Protein AF-A0A920W9C8-F1 (afdb_monomer)

Radius of gyration: 18.98 Å; Cα contacts (8 Å, |Δi|>4): 64; chains: 1; bounding box: 39×29×50 Å

Sequence (97 aa):
MDYGAEAIIRHRASRGKVSIASKMKVETAEELSIAYTPGVAAVSMAIANDKSESFALTNRANNVAVVTDGSAVLGLGNVGPEAAMAVMEGKSILFKG

pLDDT: mean 96.37, std 4.82, range [57.0, 98.75]

Structure (mmCIF, N/CA/C/O backbone):
data_AF-A0A920W9C8-F1
#
_entry.id   AF-A0A920W9C8-F1
#
loop_
_atom_site.group_PDB
_atom_site.id
_atom_site.type_symbol
_atom_site.label_atom_id
_atom_site.label_alt_id
_atom_site.label_comp_id
_atom_site.label_asym_id
_atom_site.label_entity_id
_atom_site.label_seq_id
_atom_site.pdbx_PDB_ins_code
_atom_site.Cartn_x
_atom_site.Cartn_y
_atom_site.Cartn_z
_atom_site.occupancy
_atom_site.B_iso_or_equiv
_atom_site.auth_seq_id
_atom_site.auth_comp_id
_atom_site.auth_asym_id
_atom_site.auth_atom_id
_atom_site.pdbx_PDB_model_num
ATOM 1 N N . MET A 1 1 ? 15.691 16.956 -21.648 1.00 79.75 1 MET A N 1
ATOM 2 C CA . MET A 1 1 ? 15.895 16.452 -20.274 1.00 79.75 1 MET A CA 1
ATOM 3 C C . MET A 1 1 ? 16.092 14.953 -20.377 1.00 79.75 1 MET A C 1
ATOM 5 O O . MET A 1 1 ? 15.298 14.321 -21.062 1.00 79.75 1 MET A O 1
ATOM 9 N N . ASP A 1 2 ? 17.151 14.406 -19.785 1.00 94.62 2 ASP A N 1
ATOM 10 C CA . ASP A 1 2 ? 17.333 12.953 -19.718 1.00 94.62 2 ASP A CA 1
ATOM 11 C C . ASP A 1 2 ? 16.493 12.400 -18.560 1.00 94.62 2 ASP A C 1
ATOM 13 O O . ASP A 1 2 ? 16.881 12.461 -17.394 1.00 94.62 2 ASP A O 1
ATOM 17 N N . TYR A 1 3 ? 15.299 11.908 -18.887 1.00 95.69 3 TYR A N 1
ATOM 18 C CA . TYR A 1 3 ? 14.378 11.358 -17.896 1.00 95.69 3 TYR A CA 1
ATOM 19 C C . TYR A 1 3 ? 14.890 10.062 -17.257 1.00 95.69 3 TYR A C 1
ATOM 21 O O . TYR A 1 3 ? 14.531 9.781 -16.115 1.00 95.69 3 TYR A O 1
ATOM 29 N N . GLY A 1 4 ? 15.717 9.280 -17.958 1.00 96.88 4 GLY A N 1
ATOM 30 C CA . GLY A 1 4 ? 16.230 8.008 -17.451 1.00 96.88 4 GLY A CA 1
ATOM 31 C C . GLY A 1 4 ? 17.244 8.223 -16.331 1.00 96.88 4 GLY A C 1
ATOM 32 O O . GLY A 1 4 ? 17.095 7.661 -15.242 1.00 96.88 4 GLY A O 1
ATOM 33 N N . ALA A 1 5 ? 18.229 9.091 -16.571 1.00 97.75 5 ALA A N 1
ATOM 34 C CA . ALA A 1 5 ? 19.216 9.457 -15.557 1.00 97.75 5 ALA A CA 1
ATOM 35 C C . ALA A 1 5 ? 18.554 10.102 -14.326 1.00 97.75 5 ALA A C 1
ATOM 37 O O . ALA A 1 5 ? 18.834 9.707 -13.190 1.00 97.75 5 ALA A O 1
ATOM 38 N N . GLU A 1 6 ? 17.619 11.033 -14.542 1.00 98.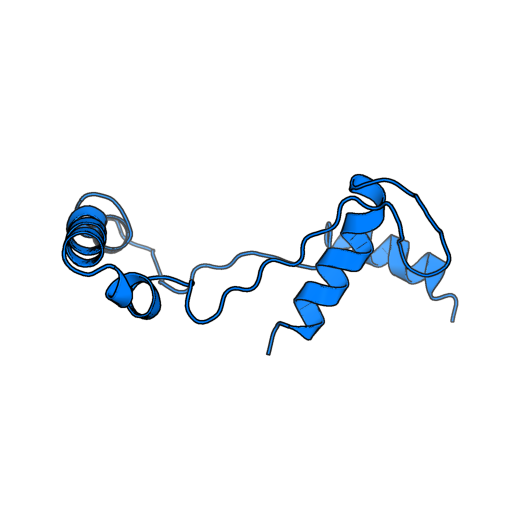06 6 GLU A N 1
ATOM 39 C CA . GLU A 1 6 ? 16.902 11.709 -13.456 1.00 98.06 6 GLU A CA 1
ATOM 40 C C . GLU A 1 6 ? 16.036 10.737 -12.636 1.00 98.06 6 GLU A C 1
ATOM 42 O O . GLU A 1 6 ? 16.013 10.810 -11.403 1.00 98.06 6 GLU A O 1
ATOM 47 N N . ALA A 1 7 ? 15.360 9.783 -13.288 1.00 97.44 7 ALA A N 1
ATOM 48 C CA . ALA A 1 7 ? 14.560 8.771 -12.600 1.00 97.44 7 ALA A CA 1
ATOM 49 C C . ALA A 1 7 ? 15.413 7.928 -11.642 1.00 97.44 7 ALA A C 1
ATOM 51 O O . ALA A 1 7 ? 15.017 7.717 -10.494 1.00 97.44 7 ALA A O 1
ATOM 52 N N . ILE A 1 8 ? 16.605 7.498 -12.072 1.00 98.00 8 ILE A N 1
ATOM 53 C CA . ILE A 1 8 ? 17.526 6.721 -11.231 1.00 98.00 8 ILE A CA 1
ATOM 54 C C . ILE A 1 8 ? 17.972 7.537 -10.011 1.00 98.00 8 ILE A C 1
ATOM 56 O O . ILE A 1 8 ? 17.967 7.015 -8.893 1.00 98.00 8 ILE A O 1
ATOM 60 N N . ILE A 1 9 ? 18.337 8.808 -10.204 1.00 98.19 9 ILE A N 1
ATOM 61 C CA . ILE A 1 9 ? 18.771 9.696 -9.114 1.00 98.19 9 ILE A CA 1
ATOM 62 C C . ILE A 1 9 ? 17.656 9.847 -8.075 1.00 98.19 9 ILE A C 1
ATOM 64 O O . ILE A 1 9 ? 17.887 9.620 -6.884 1.00 98.19 9 ILE A O 1
ATOM 68 N N . ARG A 1 10 ? 16.432 10.165 -8.514 1.00 97.50 10 ARG A N 1
ATOM 69 C CA . ARG A 1 10 ? 15.301 10.374 -7.599 1.00 97.50 10 ARG A CA 1
ATOM 70 C C . ARG A 1 10 ? 14.903 9.104 -6.864 1.00 97.50 10 ARG A C 1
ATOM 72 O O . ARG A 1 10 ? 14.758 9.151 -5.649 1.00 97.50 10 ARG A O 1
ATOM 79 N N . HIS A 1 11 ? 14.801 7.972 -7.563 1.00 97.94 11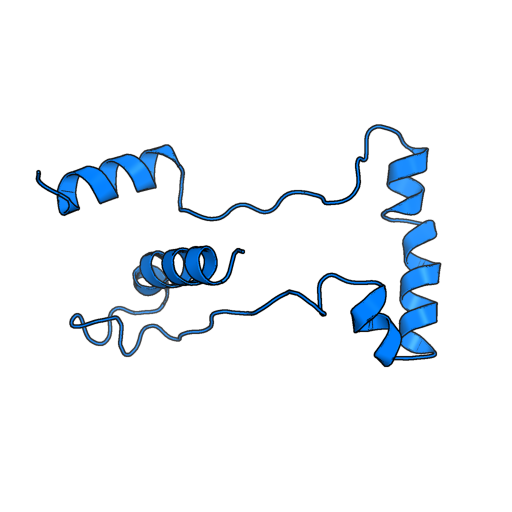 HIS A N 1
ATOM 80 C CA . HIS A 1 11 ? 14.468 6.691 -6.935 1.00 97.94 11 HIS A CA 1
ATOM 81 C C . HIS A 1 11 ? 15.504 6.265 -5.883 1.00 97.94 11 HIS A C 1
ATOM 83 O O . HIS A 1 11 ? 15.129 5.684 -4.863 1.00 97.94 11 HIS A O 1
ATOM 89 N N . ARG A 1 12 ? 16.795 6.569 -6.093 1.00 98.06 12 ARG A N 1
ATOM 90 C CA . ARG A 1 12 ? 17.848 6.340 -5.087 1.00 98.06 12 ARG A CA 1
ATOM 91 C C . ARG A 1 12 ? 17.687 7.249 -3.872 1.00 98.06 12 ARG A C 1
ATOM 93 O O . ARG A 1 12 ? 17.835 6.774 -2.749 1.00 98.06 12 ARG A O 1
ATOM 100 N N . ALA A 1 13 ? 17.378 8.526 -4.090 1.00 98.12 13 ALA A N 1
ATOM 101 C CA . ALA A 1 13 ? 17.197 9.494 -3.012 1.00 98.12 13 ALA A CA 1
ATOM 102 C C . ALA A 1 13 ? 15.968 9.178 -2.142 1.00 98.12 13 ALA A C 1
ATOM 104 O O . ALA A 1 13 ? 16.052 9.249 -0.918 1.00 98.12 13 ALA A O 1
ATOM 105 N N . SER A 1 14 ? 14.847 8.791 -2.757 1.00 97.19 14 SER A N 1
ATOM 106 C CA . SER A 1 14 ? 13.588 8.513 -2.053 1.00 97.19 14 SER A CA 1
ATOM 107 C C . SER A 1 14 ? 13.428 7.065 -1.587 1.00 97.19 14 SER A C 1
ATOM 109 O O . SER A 1 14 ? 12.543 6.792 -0.781 1.00 97.19 14 SER A O 1
ATOM 111 N N . ARG A 1 15 ? 14.278 6.144 -2.068 1.00 97.00 15 ARG A N 1
ATOM 112 C CA . ARG A 1 15 ? 14.189 4.691 -1.828 1.00 97.00 15 ARG A CA 1
ATOM 113 C C . ARG A 1 15 ? 12.840 4.103 -2.261 1.00 97.00 15 ARG A C 1
ATOM 115 O O . ARG A 1 15 ? 12.175 3.419 -1.491 1.00 97.00 15 ARG A O 1
ATOM 122 N N . GLY A 1 16 ? 12.465 4.367 -3.510 1.00 96.44 16 GLY A N 1
ATOM 123 C CA . GLY A 1 16 ? 11.157 3.996 -4.059 1.00 96.44 16 GLY A CA 1
ATOM 124 C C . GLY A 1 16 ? 10.175 5.164 -4.050 1.00 96.44 16 GLY A C 1
ATOM 125 O O . GLY A 1 16 ? 10.559 6.315 -3.831 1.00 96.44 16 GLY A O 1
ATOM 126 N N . LYS A 1 17 ? 8.914 4.890 -4.373 1.00 95.88 17 LYS A N 1
ATOM 127 C CA . LYS A 1 17 ? 7.907 5.927 -4.660 1.00 95.88 17 LYS A CA 1
ATOM 128 C C . LYS A 1 17 ? 6.709 5.946 -3.719 1.00 95.88 17 LYS A C 1
ATOM 130 O O . LYS A 1 17 ? 5.948 6.909 -3.733 1.00 95.88 17 LYS A O 1
ATOM 135 N N . VAL A 1 18 ? 6.521 4.893 -2.931 1.00 96.00 18 VAL A N 1
ATOM 136 C CA . VAL A 1 18 ? 5.365 4.724 -2.046 1.00 96.00 18 VAL A CA 1
ATOM 137 C C . VAL A 1 18 ? 5.816 4.580 -0.599 1.00 96.00 18 VAL A C 1
ATOM 139 O O . VAL A 1 18 ? 6.846 3.978 -0.313 1.00 96.00 18 VAL A O 1
ATOM 142 N N . SER A 1 19 ? 5.025 5.123 0.319 1.00 95.44 19 SER A N 1
ATOM 143 C CA . SER A 1 19 ? 5.228 4.994 1.760 1.00 95.44 19 SER A CA 1
ATOM 144 C C . SER A 1 19 ? 3.915 4.624 2.448 1.00 95.44 19 SER A C 1
ATOM 146 O O . SER A 1 19 ? 2.825 4.833 1.910 1.00 95.44 19 SER A O 1
ATOM 148 N N . ILE A 1 20 ? 4.022 4.050 3.647 1.00 95.38 20 ILE A N 1
ATOM 149 C CA . ILE A 1 20 ? 2.883 3.771 4.523 1.00 95.38 20 ILE A CA 1
ATOM 150 C C . ILE A 1 20 ? 2.908 4.804 5.647 1.00 95.38 20 ILE A C 1
ATOM 15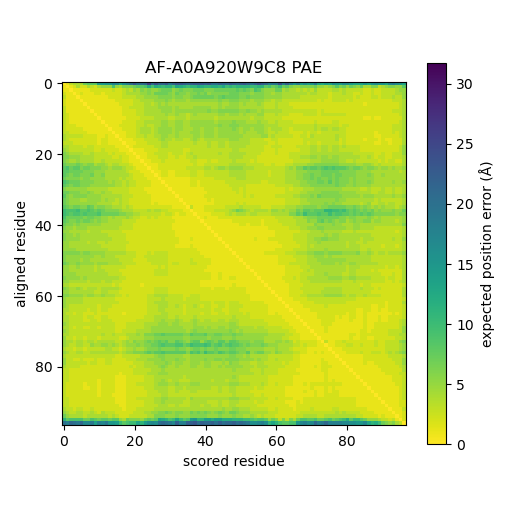2 O O . ILE A 1 20 ? 3.941 5.010 6.279 1.00 95.38 20 ILE A O 1
ATOM 156 N N . ALA A 1 21 ? 1.765 5.432 5.904 1.00 94.06 21 ALA A N 1
ATOM 157 C CA . ALA A 1 21 ? 1.581 6.364 7.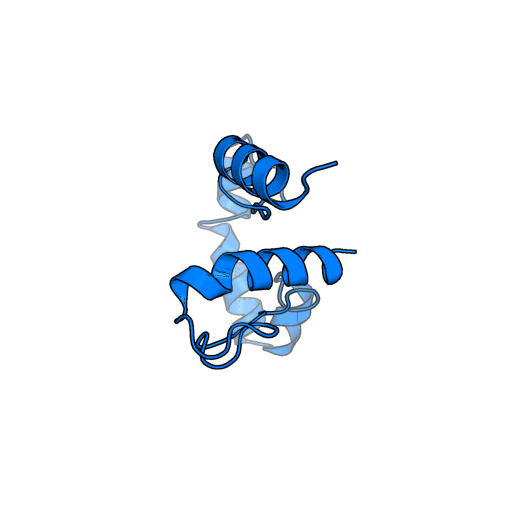008 1.00 94.06 21 ALA A CA 1
ATOM 158 C C . ALA A 1 21 ? 0.348 5.965 7.824 1.00 94.06 21 ALA A C 1
ATOM 160 O O . ALA A 1 21 ? -0.653 5.503 7.265 1.00 94.06 21 ALA A O 1
ATOM 161 N N . SER A 1 22 ? 0.420 6.143 9.145 1.00 95.00 22 SER A N 1
ATOM 162 C CA . SER A 1 22 ? -0.720 5.887 10.025 1.00 95.00 22 SER A CA 1
ATOM 163 C C . SER A 1 22 ? -1.831 6.907 9.775 1.00 95.00 22 SER A C 1
ATOM 165 O O . SER A 1 22 ? -1.571 8.102 9.659 1.00 95.00 22 SER A O 1
ATOM 167 N N . LYS A 1 23 ? -3.079 6.432 9.729 1.00 94.69 23 LYS A N 1
ATOM 168 C CA . LYS A 1 23 ? -4.274 7.293 9.738 1.00 94.69 23 LYS A CA 1
ATOM 169 C C . LYS A 1 23 ? -4.695 7.689 11.157 1.00 94.69 23 LYS A C 1
ATOM 171 O O . LYS A 1 23 ? -5.429 8.655 11.317 1.00 94.69 23 LYS A O 1
ATOM 176 N N . MET A 1 24 ? -4.244 6.943 12.167 1.00 95.31 24 MET A N 1
ATOM 177 C CA . MET A 1 24 ? -4.456 7.254 13.580 1.00 95.31 24 MET A CA 1
ATOM 178 C C . MET A 1 24 ? -3.210 7.936 14.141 1.00 95.31 24 MET A C 1
ATOM 180 O O . MET A 1 24 ? -2.092 7.452 13.942 1.00 95.31 24 MET A O 1
ATOM 184 N N . LYS A 1 25 ? -3.398 9.046 14.852 1.00 94.94 25 LYS A N 1
ATOM 185 C CA . LYS A 1 25 ? -2.332 9.657 15.646 1.00 94.94 25 LYS A CA 1
ATOM 186 C C . LYS A 1 25 ? -2.114 8.785 16.886 1.00 94.94 25 LYS A C 1
ATOM 188 O O . LYS A 1 25 ? -3.084 8.441 17.551 1.00 94.94 25 LYS A O 1
ATOM 193 N N . VAL A 1 26 ? -0.874 8.374 17.138 1.00 96.50 26 VAL A N 1
ATOM 194 C CA . VAL A 1 26 ? -0.513 7.523 18.281 1.00 96.50 26 VAL A CA 1
ATOM 195 C C . VAL A 1 26 ? 0.736 8.112 18.922 1.00 96.50 26 VAL A C 1
ATOM 197 O O . VAL A 1 26 ? 1.845 7.914 18.428 1.00 96.50 26 VAL A O 1
ATOM 200 N N . GLU A 1 27 ? 0.543 8.882 19.984 1.00 97.31 27 GLU A N 1
ATOM 201 C CA . GLU A 1 27 ? 1.594 9.603 20.714 1.00 97.31 27 GLU A CA 1
ATOM 202 C C . GLU A 1 27 ? 1.659 9.191 22.190 1.00 97.31 27 GLU A C 1
ATOM 204 O O . GLU A 1 27 ? 2.672 9.413 22.853 1.00 97.31 27 GLU A O 1
ATOM 209 N N . THR A 1 28 ? 0.604 8.557 22.700 1.00 98.19 28 THR A N 1
ATOM 210 C CA . THR A 1 28 ? 0.482 8.119 24.093 1.00 98.19 28 THR A CA 1
ATOM 211 C C . THR A 1 28 ? 0.280 6.607 24.212 1.00 98.19 28 THR A C 1
ATOM 213 O O . THR A 1 28 ? -0.122 5.918 23.272 1.00 98.19 28 THR A O 1
ATOM 216 N N . ALA A 1 29 ? 0.536 6.070 25.409 1.00 97.62 29 ALA A N 1
ATOM 217 C CA . ALA A 1 29 ? 0.295 4.660 25.714 1.00 97.62 29 ALA A CA 1
ATOM 218 C C . ALA A 1 29 ? -1.195 4.281 25.632 1.00 97.62 29 ALA A C 1
ATOM 220 O O . ALA A 1 29 ? -1.524 3.156 25.258 1.00 97.62 29 ALA A O 1
ATOM 221 N N . GLU A 1 30 ? -2.091 5.213 25.960 1.00 97.56 30 GLU A N 1
ATOM 222 C CA . GLU A 1 30 ? -3.537 5.016 25.854 1.00 97.56 30 GLU A CA 1
ATOM 223 C C . GLU A 1 30 ? -3.972 4.906 24.387 1.00 97.56 30 GLU A C 1
ATOM 225 O O . GLU A 1 30 ? -4.631 3.938 24.012 1.00 97.56 30 GLU A O 1
ATOM 230 N N . GLU A 1 31 ? -3.515 5.818 23.524 1.00 97.38 31 GLU A N 1
ATOM 231 C CA . GLU A 1 31 ? -3.784 5.750 22.080 1.00 97.38 31 GLU A CA 1
ATOM 232 C C . GLU A 1 31 ? -3.215 4.471 21.456 1.00 97.38 31 GLU A C 1
ATOM 234 O O . GLU A 1 31 ? -3.874 3.839 20.628 1.00 97.38 31 GLU A O 1
ATOM 239 N N . LEU A 1 32 ? -2.022 4.042 21.886 1.00 97.56 32 LEU A N 1
ATOM 240 C CA . LEU A 1 32 ? -1.446 2.772 21.445 1.00 97.56 32 LEU A CA 1
ATOM 241 C C . LEU A 1 32 ? -2.304 1.584 21.897 1.00 97.56 32 LEU A C 1
ATOM 243 O O . LEU A 1 32 ? -2.497 0.642 21.131 1.00 97.56 32 LEU A O 1
ATOM 247 N N . SER A 1 33 ? -2.849 1.644 23.111 1.00 97.75 33 SER A N 1
ATOM 248 C CA . SER A 1 33 ? -3.715 0.600 23.666 1.00 97.75 33 SER A CA 1
ATOM 249 C C . SER A 1 33 ? -5.053 0.486 22.929 1.00 97.75 33 SER A C 1
ATOM 251 O O . SER A 1 33 ? -5.633 -0.598 22.887 1.00 97.75 33 SER A O 1
ATOM 253 N N . ILE A 1 34 ? -5.534 1.579 22.329 1.00 97.00 34 ILE A N 1
ATOM 254 C CA . ILE A 1 34 ? -6.729 1.607 21.471 1.00 97.00 34 ILE A CA 1
ATOM 255 C C . ILE A 1 34 ? -6.401 1.082 20.068 1.00 97.00 34 ILE A C 1
ATOM 257 O O . ILE A 1 34 ? -7.112 0.222 19.548 1.00 97.00 34 ILE A O 1
ATOM 261 N N . ALA A 1 35 ? -5.326 1.588 19.456 1.00 96.75 35 ALA A N 1
ATOM 262 C CA . ALA A 1 35 ? -4.913 1.211 18.103 1.00 96.75 35 ALA A CA 1
ATOM 263 C C . ALA A 1 35 ? -4.399 -0.237 18.013 1.00 96.75 35 ALA A C 1
ATOM 265 O O . ALA A 1 35 ? -4.408 -0.839 16.937 1.00 96.75 35 ALA A O 1
ATOM 266 N N . TYR A 1 36 ? -3.936 -0.786 19.135 1.00 95.94 36 TYR A N 1
ATOM 267 C CA . TYR A 1 36 ? -3.387 -2.126 19.249 1.00 95.94 36 TYR A CA 1
ATOM 268 C C . TYR A 1 36 ? -3.939 -2.829 20.494 1.00 95.94 36 TYR A C 1
ATOM 270 O O . TYR A 1 36 ? -5.125 -2.734 20.795 1.00 95.94 36 TYR A O 1
ATOM 278 N N . THR A 1 37 ? -3.125 -3.611 21.192 1.00 93.75 37 THR A N 1
ATOM 279 C CA . THR A 1 37 ? -3.549 -4.364 22.370 1.00 93.75 37 THR A CA 1
ATOM 280 C C . THR A 1 37 ? -3.767 -3.437 23.570 1.00 93.75 37 THR A C 1
ATOM 282 O O . THR A 1 37 ? -2.864 -2.662 23.879 1.00 93.75 37 THR A O 1
ATOM 285 N N . PRO A 1 38 ? -4.884 -3.572 24.313 1.00 96.00 38 PRO A N 1
ATOM 286 C CA . PRO A 1 38 ? -5.930 -4.592 24.168 1.00 96.00 38 PRO A CA 1
ATOM 287 C C . PRO A 1 38 ? -7.101 -4.218 23.236 1.00 96.00 38 PRO A C 1
ATOM 289 O O . PRO A 1 38 ? -7.880 -5.104 22.883 1.00 96.00 38 PRO A O 1
ATOM 292 N N . GLY A 1 39 ? -7.247 -2.956 22.822 1.00 96.69 39 GLY A N 1
ATOM 293 C CA . GLY A 1 39 ? -8.423 -2.441 22.103 1.00 96.69 39 GLY A CA 1
ATOM 294 C C . GLY A 1 39 ? -8.734 -3.130 20.768 1.00 96.69 39 GLY A C 1
ATOM 295 O O . GLY A 1 39 ? -9.897 -3.404 20.464 1.00 96.69 39 GLY A O 1
ATOM 296 N N . VAL A 1 40 ? -7.709 -3.511 20.004 1.00 97.62 40 VAL A N 1
ATOM 297 C CA . VAL A 1 40 ? -7.837 -4.165 18.686 1.00 97.62 40 VAL A CA 1
ATOM 298 C C . VAL A 1 40 ? -8.590 -5.506 18.735 1.00 97.62 40 VAL A C 1
ATOM 300 O O . VAL A 1 40 ? -9.144 -5.953 17.724 1.00 97.62 40 VAL A O 1
ATOM 303 N N . ALA A 1 41 ? -8.671 -6.143 19.909 1.00 98.38 41 ALA A N 1
ATOM 304 C CA . ALA A 1 41 ? -9.446 -7.366 20.102 1.00 98.38 41 ALA A CA 1
ATOM 305 C C . ALA A 1 41 ? -10.944 -7.142 19.835 1.00 98.38 41 ALA A C 1
ATOM 307 O O . ALA A 1 41 ? -11.580 -7.978 19.194 1.00 98.38 41 ALA A O 1
ATOM 308 N N . ALA A 1 42 ? -11.498 -5.995 20.245 1.00 98.50 42 ALA A N 1
ATOM 309 C CA . ALA A 1 42 ? -12.902 -5.667 20.004 1.00 98.50 42 ALA A CA 1
ATOM 310 C C . ALA A 1 42 ? -13.204 -5.521 18.502 1.00 98.50 42 ALA A C 1
ATOM 312 O O . ALA A 1 42 ? -14.198 -6.063 18.022 1.00 98.50 42 ALA A O 1
ATOM 313 N N . VAL A 1 43 ? -12.307 -4.874 17.746 1.00 98.44 43 VAL A N 1
ATOM 314 C CA . VAL A 1 43 ? -12.414 -4.745 16.280 1.00 98.44 43 VAL A CA 1
ATOM 315 C C . VAL A 1 43 ? -12.373 -6.120 15.609 1.00 98.44 43 VAL A C 1
ATOM 317 O O . VAL A 1 43 ? -13.178 -6.414 14.728 1.00 98.44 43 VAL A O 1
ATOM 320 N N . SER A 1 44 ? -11.472 -6.994 16.064 1.00 98.50 44 SER A N 1
ATOM 321 C CA . SER A 1 44 ? -11.342 -8.354 15.527 1.00 98.50 44 SER A CA 1
ATOM 322 C C . SER A 1 44 ? -12.602 -9.188 15.778 1.00 98.50 44 SER A C 1
ATOM 324 O O . SER A 1 44 ? -13.086 -9.860 14.868 1.00 98.50 44 SER A O 1
ATOM 326 N N . MET A 1 45 ? -13.170 -9.110 16.985 1.00 98.69 45 MET A N 1
ATOM 327 C CA . MET A 1 45 ? -14.411 -9.808 17.333 1.00 98.69 45 MET A CA 1
ATOM 328 C C . MET A 1 45 ? -15.626 -9.256 16.580 1.00 98.69 45 MET A C 1
ATOM 330 O O . MET A 1 45 ? -16.474 -10.040 16.159 1.00 98.69 45 MET A O 1
ATOM 334 N N . ALA A 1 46 ? -15.699 -7.940 16.350 1.00 98.75 46 ALA A N 1
ATOM 335 C CA . ALA A 1 46 ? -16.755 -7.341 15.533 1.00 98.75 46 ALA A CA 1
ATOM 336 C C . ALA A 1 46 ? -16.738 -7.899 14.099 1.00 98.75 46 ALA A C 1
ATOM 338 O O . ALA A 1 46 ? -17.765 -8.367 13.616 1.00 98.75 46 ALA A O 1
ATOM 339 N N . ILE A 1 47 ? -15.560 -7.965 13.467 1.00 98.75 47 ILE A N 1
ATOM 340 C CA . ILE A 1 47 ? -15.397 -8.534 12.116 1.00 98.75 47 ILE A CA 1
ATOM 341 C C . ILE A 1 47 ? -15.657 -10.050 12.095 1.00 98.75 47 ILE A C 1
ATOM 343 O O . ILE A 1 47 ? -16.152 -10.589 11.103 1.00 98.75 47 ILE A O 1
ATOM 347 N N . ALA A 1 48 ? -15.306 -10.764 13.167 1.00 98.62 48 ALA A N 1
ATOM 348 C CA . ALA A 1 48 ? -15.590 -12.193 13.279 1.00 98.62 48 ALA A CA 1
ATOM 349 C C . ALA A 1 48 ? -17.102 -12.472 13.333 1.00 98.62 48 ALA A C 1
ATOM 351 O O . ALA A 1 48 ? -17.562 -13.435 12.717 1.00 98.62 48 ALA A O 1
ATOM 352 N N . ASN A 1 49 ? -17.857 -11.617 14.030 1.00 98.75 49 ASN A N 1
ATOM 353 C CA . ASN A 1 49 ? -19.313 -11.703 14.131 1.00 98.75 49 ASN A CA 1
ATOM 354 C C . ASN A 1 49 ? -20.015 -11.241 12.842 1.00 98.75 49 ASN A C 1
ATOM 356 O O . ASN A 1 49 ? -20.987 -11.870 12.427 1.00 98.75 49 ASN A O 1
ATOM 360 N N . ASP A 1 50 ? -19.506 -10.194 12.187 1.00 98.62 50 ASP A N 1
ATOM 361 C CA . ASP A 1 50 ? -19.967 -9.736 10.874 1.00 98.62 50 ASP A CA 1
ATOM 362 C C . ASP A 1 50 ? -18.786 -9.395 9.952 1.00 98.62 50 ASP A C 1
ATOM 364 O O . ASP A 1 50 ? -18.112 -8.375 10.085 1.00 98.62 50 ASP A O 1
ATOM 368 N N . LYS A 1 51 ? -18.561 -10.231 8.933 1.00 98.56 51 LYS A N 1
ATOM 369 C CA . LYS A 1 51 ? -17.453 -10.053 7.980 1.00 98.56 51 LYS A CA 1
ATOM 370 C C . LYS A 1 51 ? -17.566 -8.768 7.155 1.00 98.56 51 LYS A C 1
ATOM 372 O O . LYS A 1 51 ? -16.546 -8.310 6.621 1.00 98.56 51 LYS A O 1
ATOM 377 N N . SER A 1 52 ? -18.767 -8.209 6.997 1.00 98.38 52 SER A N 1
ATOM 378 C CA . SER A 1 52 ? -18.980 -6.980 6.229 1.00 98.38 52 SER A CA 1
ATOM 379 C C . SER A 1 52 ? -18.334 -5.765 6.905 1.00 98.38 52 SER A C 1
ATOM 381 O O . SER A 1 52 ? -17.770 -4.917 6.209 1.00 98.38 52 SER A O 1
ATOM 383 N N . GLU A 1 53 ? -18.236 -5.777 8.240 1.00 98.62 53 GLU A N 1
ATOM 384 C CA . GLU A 1 53 ? -17.546 -4.759 9.041 1.00 98.62 53 GLU A CA 1
ATOM 385 C C . GLU A 1 53 ? -16.072 -4.600 8.654 1.00 98.62 53 GLU A C 1
ATOM 387 O O . GLU A 1 53 ? -15.487 -3.540 8.855 1.00 98.62 53 GLU A O 1
ATOM 392 N N . SER A 1 54 ? -15.452 -5.599 8.014 1.00 98.50 54 SER A N 1
ATOM 393 C CA . SER A 1 54 ? -14.083 -5.451 7.501 1.00 98.50 54 SER A CA 1
ATOM 394 C C . SER A 1 54 ? -13.929 -4.300 6.499 1.00 98.50 54 SER A C 1
ATOM 396 O O . SER A 1 54 ? -12.832 -3.753 6.383 1.00 98.50 54 SER A O 1
ATOM 398 N N . PHE A 1 55 ? -14.990 -3.905 5.788 1.00 98.25 55 PHE A N 1
ATOM 399 C CA . PHE A 1 55 ? -14.969 -2.735 4.909 1.00 98.25 55 PHE A CA 1
ATOM 400 C C . PHE A 1 55 ? -15.028 -1.410 5.684 1.00 98.25 55 PHE A C 1
ATOM 402 O O . PHE A 1 55 ? -14.438 -0.433 5.232 1.00 98.25 55 PHE A O 1
ATOM 409 N N . ALA A 1 56 ? -15.679 -1.376 6.848 1.00 98.00 56 ALA A N 1
ATOM 410 C CA . ALA A 1 56 ? -15.800 -0.177 7.679 1.00 98.00 56 ALA A CA 1
ATOM 411 C C . ALA A 1 56 ? -14.620 -0.007 8.653 1.00 98.00 56 ALA A C 1
ATOM 413 O O . ALA A 1 56 ? -14.103 1.094 8.831 1.00 98.00 56 ALA A O 1
ATOM 414 N N . LEU A 1 57 ? -14.167 -1.106 9.259 1.00 98.06 57 LEU A N 1
ATOM 415 C CA . LEU A 1 57 ? -13.202 -1.115 10.361 1.00 98.06 57 LEU A CA 1
ATOM 416 C C . LEU A 1 57 ? -11.749 -1.328 9.916 1.00 98.06 57 LEU A C 1
ATOM 418 O O . LEU A 1 57 ? -10.842 -1.371 10.745 1.00 98.06 57 LEU A O 1
ATOM 422 N N . THR A 1 58 ? -11.496 -1.481 8.613 1.00 97.62 58 THR A N 1
ATOM 423 C CA . THR A 1 58 ? -10.138 -1.652 8.081 1.00 97.62 58 THR A CA 1
ATOM 424 C C . THR A 1 58 ? -9.929 -0.839 6.809 1.00 97.62 58 THR A C 1
ATOM 426 O O . THR A 1 58 ? -10.860 -0.314 6.205 1.00 97.62 58 THR A O 1
ATOM 429 N N . ASN A 1 59 ? -8.687 -0.791 6.326 1.00 96.62 59 ASN A N 1
ATOM 430 C CA . ASN A 1 59 ? -8.380 -0.153 5.047 1.00 96.62 59 ASN A CA 1
ATOM 431 C C . ASN A 1 59 ? -8.963 -0.891 3.824 1.00 96.62 59 ASN A C 1
ATOM 433 O O . ASN A 1 59 ? -8.827 -0.376 2.717 1.00 96.62 59 ASN A O 1
ATOM 437 N N . ARG A 1 60 ? -9.606 -2.059 3.987 1.00 96.88 60 ARG A N 1
ATOM 438 C CA . ARG A 1 60 ? -10.094 -2.914 2.890 1.00 96.88 60 ARG A CA 1
ATOM 439 C C . ARG A 1 60 ? -10.980 -2.181 1.882 1.00 96.88 60 ARG A C 1
ATOM 441 O O . ARG A 1 60 ? -10.843 -2.442 0.694 1.00 96.88 60 ARG A O 1
ATOM 448 N N . ALA A 1 61 ? -11.844 -1.264 2.320 1.00 96.88 61 ALA A N 1
ATOM 449 C CA . ALA A 1 61 ? -12.729 -0.532 1.408 1.00 96.88 61 ALA A CA 1
ATOM 450 C C . ALA A 1 61 ? -11.998 0.384 0.419 1.00 96.88 61 ALA A C 1
ATOM 452 O O . ALA A 1 61 ? -12.566 0.735 -0.609 1.00 96.88 61 ALA A O 1
ATOM 453 N N . ASN A 1 62 ? -10.751 0.761 0.709 1.00 96.06 62 ASN A N 1
ATOM 454 C CA . ASN A 1 62 ? -9.978 1.677 -0.126 1.00 96.06 62 ASN A CA 1
ATOM 455 C C . ASN A 1 62 ? -8.530 1.200 -0.333 1.00 96.06 62 ASN A C 1
ATOM 457 O O . ASN A 1 62 ? -7.615 2.011 -0.466 1.00 96.06 62 ASN A O 1
ATOM 461 N N . ASN A 1 63 ? -8.292 -0.115 -0.285 1.00 95.69 63 ASN A N 1
ATOM 462 C CA . ASN A 1 63 ? -6.972 -0.699 -0.509 1.00 95.69 63 ASN A CA 1
ATOM 463 C C . ASN A 1 63 ? -7.012 -1.628 -1.724 1.00 95.69 63 ASN A C 1
ATOM 465 O O . ASN A 1 63 ? -7.780 -2.589 -1.747 1.00 95.69 63 ASN A O 1
ATOM 469 N N . VAL A 1 64 ? -6.167 -1.350 -2.715 1.00 96.25 64 VAL A N 1
ATOM 470 C CA . VAL A 1 64 ? -6.056 -2.121 -3.957 1.00 96.25 64 VAL A CA 1
ATOM 471 C C . VAL A 1 64 ? -4.643 -2.679 -4.05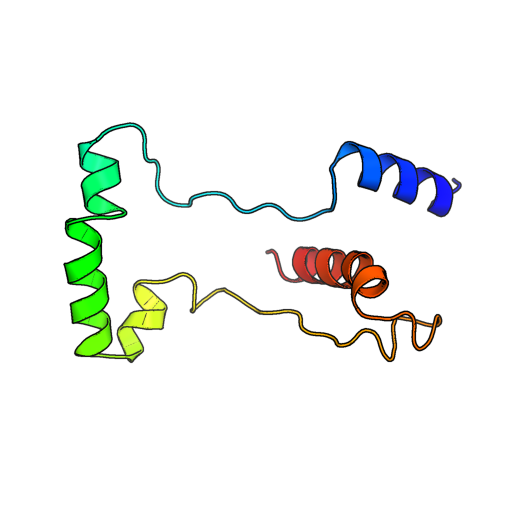8 1.00 96.25 64 VAL A C 1
ATOM 473 O O . VAL A 1 64 ? -3.667 -1.935 -3.986 1.00 96.25 64 VAL A O 1
ATOM 476 N N . ALA A 1 65 ? -4.529 -3.992 -4.247 1.00 97.19 65 ALA A N 1
ATOM 477 C CA . ALA A 1 65 ? -3.248 -4.642 -4.487 1.00 97.19 65 ALA A CA 1
ATOM 478 C C . ALA A 1 65 ? -2.903 -4.599 -5.982 1.00 97.19 65 ALA A C 1
ATOM 480 O O . ALA A 1 65 ? -3.643 -5.124 -6.814 1.00 97.19 65 ALA A O 1
ATOM 481 N N . VAL A 1 66 ? -1.758 -4.007 -6.323 1.00 97.31 66 VAL A N 1
ATOM 482 C CA . VAL A 1 66 ? -1.184 -4.068 -7.673 1.00 97.31 66 VAL A CA 1
ATOM 483 C C . VAL A 1 66 ? -0.231 -5.262 -7.724 1.00 97.31 66 VAL A C 1
ATOM 485 O O . VAL A 1 66 ? 0.863 -5.202 -7.169 1.00 97.31 66 VAL A O 1
ATOM 488 N N . VAL A 1 67 ? -0.658 -6.357 -8.359 1.00 97.75 67 VAL A N 1
ATOM 489 C CA . VAL A 1 67 ? 0.070 -7.638 -8.368 1.00 97.75 67 VAL A CA 1
ATOM 490 C C . VAL A 1 67 ? 0.593 -7.957 -9.770 1.00 97.75 67 VAL A C 1
ATOM 492 O O . VAL A 1 67 ? -0.115 -7.788 -10.761 1.00 97.75 67 VAL A O 1
ATOM 495 N N . THR A 1 68 ? 1.837 -8.429 -9.853 1.00 97.94 68 THR A N 1
ATOM 496 C CA . THR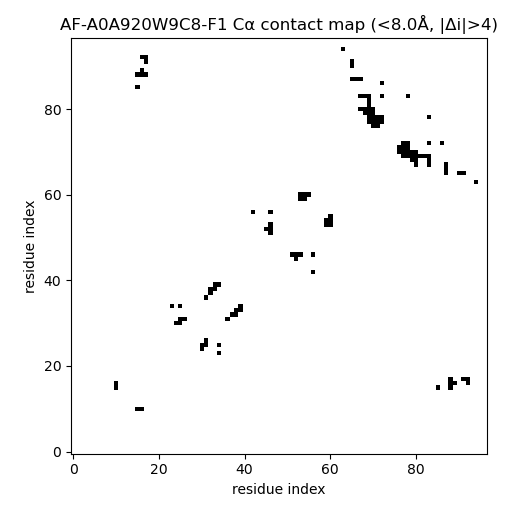 A 1 68 ? 2.475 -8.928 -11.079 1.00 97.94 68 THR A CA 1
ATOM 497 C C . THR A 1 68 ? 3.534 -9.968 -10.724 1.00 97.94 68 THR A C 1
ATOM 499 O O . THR A 1 68 ? 4.091 -9.930 -9.629 1.00 97.94 68 THR A O 1
ATOM 502 N N . ASP A 1 69 ? 3.837 -10.861 -11.658 1.00 97.94 69 ASP A N 1
ATOM 503 C CA . ASP A 1 69 ? 4.987 -11.768 -11.610 1.00 97.94 69 ASP A CA 1
ATOM 504 C C . ASP A 1 69 ? 6.206 -11.228 -12.391 1.00 97.94 69 ASP A C 1
ATOM 506 O O . ASP A 1 69 ? 7.267 -11.845 -12.391 1.00 97.94 69 ASP A O 1
ATOM 510 N N . GLY A 1 70 ? 6.071 -10.074 -13.059 1.00 98.12 70 GLY A N 1
ATOM 511 C CA . GLY A 1 70 ? 7.132 -9.467 -13.867 1.00 98.12 70 GLY A CA 1
ATOM 512 C C . GLY A 1 70 ? 7.357 -10.113 -15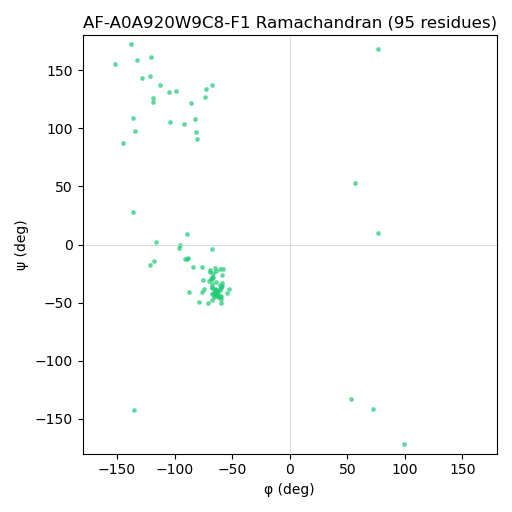.239 1.00 98.12 70 GLY A C 1
ATOM 513 O O . GLY A 1 70 ? 8.318 -9.752 -15.922 1.00 98.12 70 GLY A O 1
ATOM 514 N N . SER A 1 71 ? 6.472 -11.019 -15.671 1.00 98.06 71 SER A N 1
ATOM 515 C CA . SER A 1 71 ? 6.579 -11.717 -16.963 1.00 98.06 71 SER A CA 1
ATOM 516 C C . SER A 1 71 ? 6.356 -10.814 -18.185 1.00 98.06 71 SER A C 1
ATOM 518 O O . SER A 1 71 ? 6.832 -11.127 -19.277 1.00 98.06 71 SER A O 1
ATOM 520 N N . ALA A 1 72 ? 5.670 -9.679 -18.010 1.00 97.69 72 ALA A N 1
ATOM 521 C CA . ALA A 1 72 ? 5.413 -8.692 -19.057 1.00 97.69 72 ALA A CA 1
ATOM 522 C C . ALA A 1 72 ? 5.416 -7.259 -18.497 1.00 97.69 72 ALA A C 1
ATOM 524 O O . ALA A 1 72 ? 4.378 -6.706 -18.118 1.00 97.69 72 ALA A O 1
ATOM 525 N N . VAL A 1 73 ? 6.595 -6.636 -18.444 1.00 96.44 73 VAL A N 1
ATOM 526 C CA . VAL A 1 73 ? 6.765 -5.265 -17.943 1.00 96.44 73 VAL A CA 1
ATOM 527 C C . VAL A 1 7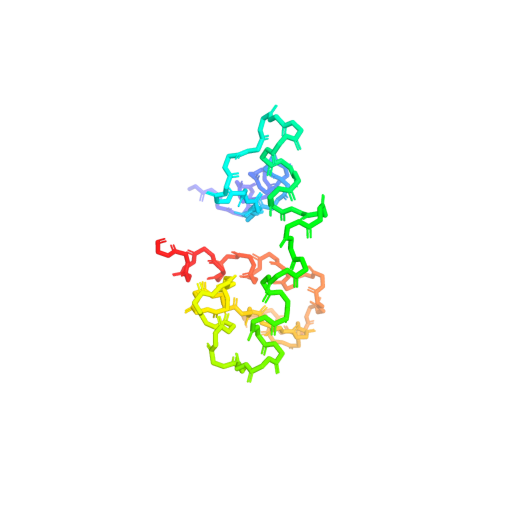3 ? 6.955 -4.295 -19.105 1.00 96.44 73 VAL A C 1
ATOM 529 O O . VAL A 1 73 ? 8.030 -4.207 -19.692 1.00 96.44 73 VAL A O 1
ATOM 532 N N . LEU A 1 74 ? 5.916 -3.512 -19.410 1.00 94.56 74 LEU A N 1
ATOM 533 C CA . LEU A 1 74 ? 5.926 -2.531 -20.506 1.00 94.56 74 LEU A CA 1
ATOM 534 C C . LEU A 1 74 ? 6.356 -3.196 -21.834 1.00 94.56 74 LEU A C 1
ATOM 536 O O . LEU A 1 74 ? 5.856 -4.263 -22.172 1.00 94.56 74 LEU A O 1
ATOM 540 N N . GLY A 1 75 ? 7.280 -2.582 -22.577 1.00 95.75 75 GLY A N 1
ATOM 541 C CA . GLY A 1 75 ? 7.922 -3.178 -23.754 1.00 95.75 75 GLY A CA 1
ATOM 542 C C . GLY A 1 75 ? 9.192 -3.981 -23.445 1.00 95.75 75 GLY A C 1
ATOM 543 O O . GLY A 1 75 ? 9.911 -4.334 -24.372 1.00 95.75 75 GLY A O 1
ATOM 544 N N . LEU A 1 76 ? 9.505 -4.231 -22.167 1.00 96.75 76 LEU A N 1
ATOM 545 C CA . LEU A 1 76 ? 10.740 -4.903 -21.739 1.00 96.75 76 LEU A CA 1
ATOM 546 C C . LEU A 1 76 ? 10.602 -6.434 -21.693 1.00 96.75 76 LEU A C 1
ATOM 548 O O . LEU A 1 76 ? 11.602 -7.135 -21.572 1.00 96.75 76 LEU A O 1
ATOM 552 N N . GLY A 1 77 ? 9.376 -6.956 -21.793 1.00 96.81 77 GLY A N 1
ATOM 553 C CA . GLY A 1 77 ? 9.102 -8.387 -21.688 1.00 96.81 77 GLY A CA 1
ATOM 554 C C . GLY A 1 77 ? 9.259 -8.902 -20.257 1.00 96.81 77 GLY A C 1
ATOM 555 O O . GLY A 1 77 ? 8.868 -8.224 -19.302 1.00 96.81 77 GLY A O 1
ATOM 556 N N . ASN A 1 78 ? 9.801 -10.111 -20.122 1.00 97.94 78 ASN A N 1
ATOM 557 C CA . ASN A 1 78 ? 10.007 -10.756 -18.831 1.00 97.94 78 ASN A CA 1
ATOM 558 C C . ASN A 1 78 ? 11.303 -10.258 -18.183 1.00 97.94 78 ASN A C 1
ATOM 560 O O . ASN A 1 78 ? 12.396 -10.616 -18.618 1.00 97.94 78 ASN A O 1
ATOM 564 N N . VAL A 1 79 ? 11.165 -9.444 -17.138 1.00 98.31 79 VAL A N 1
ATOM 565 C CA . VAL A 1 79 ? 12.289 -8.872 -16.374 1.00 98.31 79 VAL A CA 1
ATOM 566 C C . VAL A 1 79 ? 12.319 -9.356 -14.921 1.00 98.31 79 VAL A C 1
ATOM 568 O O . VAL A 1 79 ? 13.185 -8.940 -14.154 1.00 98.31 79 VAL A O 1
ATOM 571 N N . GLY A 1 80 ? 11.386 -10.234 -14.545 1.00 98.38 80 GLY A N 1
ATOM 572 C CA . GLY A 1 80 ? 11.238 -10.735 -13.184 1.00 98.38 80 GLY A CA 1
ATOM 573 C C . GLY A 1 80 ? 10.575 -9.745 -12.212 1.00 98.38 80 GLY A C 1
ATOM 574 O O . GLY A 1 80 ? 10.372 -8.563 -12.529 1.00 98.38 80 GLY A O 1
ATOM 575 N N . PRO A 1 81 ? 10.196 -10.228 -11.017 1.00 98.12 81 PRO A N 1
ATOM 576 C CA . PRO A 1 81 ? 9.384 -9.469 -10.072 1.00 98.12 81 PRO A CA 1
ATOM 577 C C . PRO A 1 81 ? 10.122 -8.260 -9.481 1.00 98.12 81 PRO A C 1
ATOM 579 O O . PRO A 1 81 ? 9.519 -7.195 -9.338 1.00 98.12 81 PRO A O 1
ATOM 582 N N . GLU A 1 82 ? 11.423 -8.362 -9.200 1.00 98.19 82 GLU A N 1
ATOM 583 C CA . GLU A 1 82 ? 12.206 -7.275 -8.600 1.00 98.19 82 GLU A CA 1
ATOM 584 C C . GLU A 1 82 ? 12.285 -6.054 -9.524 1.00 98.19 82 GLU A C 1
ATOM 586 O O . GLU A 1 82 ? 12.085 -4.921 -9.083 1.00 98.19 82 GLU A O 1
ATOM 591 N N . ALA A 1 83 ? 12.521 -6.271 -10.822 1.00 97.88 83 ALA A N 1
ATOM 592 C CA . ALA A 1 83 ? 12.566 -5.188 -11.803 1.00 97.88 83 ALA A CA 1
ATOM 593 C C . ALA A 1 83 ? 11.175 -4.578 -12.048 1.00 97.88 83 ALA A C 1
ATOM 595 O O . ALA A 1 83 ? 11.049 -3.372 -12.283 1.00 97.88 83 ALA A O 1
ATOM 596 N N . ALA A 1 84 ? 10.115 -5.386 -11.941 1.00 98.19 84 ALA A N 1
ATOM 597 C CA . ALA A 1 84 ? 8.739 -4.926 -12.095 1.00 98.19 84 ALA A CA 1
ATOM 598 C C . ALA A 1 84 ? 8.293 -3.961 -10.981 1.00 98.19 84 ALA A C 1
ATOM 600 O O . ALA A 1 84 ? 7.408 -3.130 -11.221 1.00 98.19 84 ALA A O 1
ATOM 601 N N . MET A 1 85 ? 8.914 -4.012 -9.793 1.00 97.81 85 MET A N 1
ATOM 602 C CA . MET A 1 85 ? 8.538 -3.191 -8.630 1.00 97.81 85 MET A CA 1
ATOM 603 C C . MET A 1 85 ? 8.505 -1.697 -8.939 1.00 97.81 85 MET A C 1
ATOM 605 O O . MET A 1 85 ? 7.548 -1.014 -8.574 1.00 97.81 85 MET A O 1
ATOM 609 N N . ALA A 1 86 ? 9.484 -1.191 -9.696 1.00 97.31 86 ALA A N 1
ATOM 610 C CA . ALA A 1 86 ? 9.509 0.216 -10.077 1.00 97.31 86 ALA A CA 1
ATOM 611 C C . ALA A 1 86 ? 8.249 0.616 -10.864 1.00 97.31 86 ALA A C 1
ATOM 613 O O . ALA A 1 86 ? 7.738 1.721 -10.685 1.00 97.31 86 ALA A O 1
ATOM 614 N N . VAL A 1 87 ? 7.703 -0.264 -11.706 1.00 97.81 87 VAL A N 1
ATOM 615 C CA . VAL A 1 87 ? 6.454 0.004 -12.434 1.00 97.81 87 VAL A CA 1
ATOM 616 C C . VAL A 1 87 ? 5.245 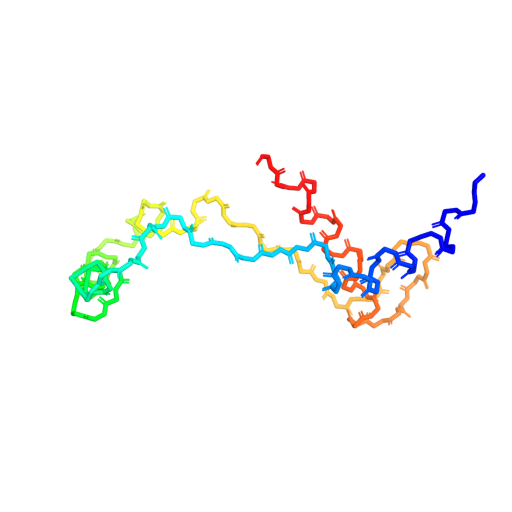-0.143 -11.510 1.00 97.81 87 VAL A C 1
ATOM 618 O O . VAL A 1 87 ? 4.345 0.696 -11.566 1.00 97.81 87 VAL A O 1
ATOM 621 N N . MET A 1 88 ? 5.228 -1.151 -10.632 1.00 98.00 88 MET A N 1
ATOM 622 C CA . MET A 1 88 ? 4.095 -1.398 -9.731 1.00 98.00 88 MET A CA 1
ATOM 623 C C . MET A 1 88 ? 3.902 -0.269 -8.720 1.00 98.00 88 MET A C 1
ATOM 625 O O . MET A 1 88 ? 2.789 0.228 -8.583 1.00 98.00 88 MET A O 1
ATOM 629 N N . GLU A 1 89 ? 4.975 0.235 -8.108 1.00 97.62 89 GLU A N 1
ATOM 630 C CA . GLU A 1 89 ? 4.897 1.423 -7.250 1.00 97.62 89 GLU A CA 1
ATOM 631 C C . GLU A 1 89 ? 4.376 2.650 -8.014 1.00 97.62 89 GLU A C 1
ATOM 633 O O . GLU A 1 89 ? 3.627 3.461 -7.475 1.00 97.62 89 GLU A O 1
ATOM 638 N N . GLY A 1 90 ? 4.751 2.785 -9.293 1.00 96.69 90 GLY A N 1
ATOM 639 C CA . GLY A 1 90 ? 4.256 3.859 -10.155 1.00 96.69 90 GLY A CA 1
ATOM 640 C C . GLY A 1 90 ? 2.753 3.757 -10.409 1.00 96.69 90 GLY A C 1
ATOM 641 O O . GLY A 1 90 ? 2.049 4.757 -10.309 1.00 96.69 90 GLY A O 1
ATOM 642 N N . LYS A 1 91 ? 2.249 2.547 -10.678 1.00 96.81 91 LYS A N 1
ATOM 643 C CA . LYS A 1 91 ? 0.806 2.299 -10.796 1.00 96.81 91 LYS A CA 1
ATOM 644 C C . LYS A 1 91 ? 0.079 2.602 -9.488 1.00 96.81 91 LYS A C 1
ATOM 646 O O . LYS A 1 91 ? -0.981 3.217 -9.531 1.00 96.81 91 LYS A O 1
ATOM 651 N N . SER A 1 92 ? 0.654 2.238 -8.342 1.00 96.88 92 SER A N 1
ATOM 652 C CA . SER A 1 92 ? 0.065 2.528 -7.031 1.00 96.88 92 SER A CA 1
ATOM 653 C C . SER A 1 92 ? -0.133 4.027 -6.785 1.00 96.88 92 SER A C 1
ATOM 655 O O . SER A 1 92 ? -1.128 4.398 -6.173 1.00 96.88 92 SER A O 1
ATOM 657 N N . ILE A 1 93 ? 0.745 4.896 -7.305 1.00 95.62 93 ILE A N 1
ATOM 658 C CA . ILE A 1 93 ? 0.538 6.356 -7.250 1.00 95.62 93 ILE A CA 1
ATOM 659 C C . ILE A 1 93 ? -0.692 6.778 -8.059 1.00 95.62 93 ILE A C 1
ATOM 661 O O . ILE A 1 93 ? -1.443 7.628 -7.606 1.00 95.62 93 ILE A O 1
ATOM 665 N N . LEU A 1 94 ? -0.939 6.182 -9.228 1.00 92.81 94 LEU A N 1
ATOM 666 C CA . LEU A 1 94 ? -2.110 6.525 -10.048 1.00 92.81 94 LEU A CA 1
ATOM 667 C C . LEU A 1 94 ? -3.430 6.086 -9.402 1.00 92.81 94 LEU A C 1
ATOM 669 O O . LEU A 1 94 ? -4.457 6.722 -9.612 1.00 92.81 94 LEU A O 1
ATOM 673 N N . PHE A 1 95 ? -3.401 5.010 -8.610 1.00 92.69 95 PHE A N 1
ATOM 674 C CA . PHE A 1 95 ? -4.538 4.601 -7.780 1.00 92.69 95 PHE A CA 1
ATOM 675 C C . PHE A 1 95 ? -4.699 5.462 -6.524 1.00 92.69 95 PHE A C 1
ATOM 677 O O . PHE A 1 95 ? -5.768 5.462 -5.913 1.00 92.69 95 PHE A O 1
ATOM 684 N N . LYS A 1 96 ? -3.648 6.178 -6.116 1.00 81.88 96 LYS A N 1
ATOM 685 C CA . LYS A 1 96 ? -3.678 7.058 -4.957 1.00 81.88 96 LYS A CA 1
ATOM 686 C C . LYS A 1 96 ? -4.327 8.390 -5.351 1.00 81.88 96 LYS A C 1
ATOM 688 O O . LYS A 1 96 ? -3.646 9.297 -5.816 1.00 81.88 96 LYS A O 1
ATOM 693 N N . GLY A 1 97 ? -5.648 8.460 -5.172 1.00 57.00 97 GLY A N 1
ATOM 694 C CA . GLY A 1 97 ? -6.409 9.714 -5.136 1.00 57.00 97 GLY A CA 1
ATOM 695 C C . GLY A 1 97 ? -6.115 10.545 -3.894 1.00 57.00 97 GLY A C 1
ATOM 696 O O . GLY A 1 97 ? -5.738 9.947 -2.852 1.00 57.00 97 GLY A O 1
#

Mean predicted aligned error: 3.44 Å

Secondary structure (DSSP, 8-state):
--HHHHHHHHHHHHTSS-----SS---SHHHHHHHSTTTHHHHHHHHHH-GGGHHHHSGGGG-------SSS-TTS---HHHHHHHHHHHHHHHH--

Foldseek 3Di:
DPPVVVVVVVCVVVVAQDDDDDPQDDDDPVSVCCVDPPNVVVLVVVCVVPVVCCCVSHCVVLDDDQDDQQQCAPPPGRPGDVVNRNVSSVVVVVSVD

Solvent-accessible surface area (backbone atoms only — not comparable to full-atom values): 6040 Å² total; per-residue (Å²): 132,67,63,66,65,50,50,55,53,50,37,64,75,62,71,53,83,72,84,88,76,79,91,65,86,68,90,47,74,66,45,42,24,50,77,31,74,69,42,40,56,58,59,52,51,50,29,72,77,37,67,71,45,41,46,76,80,42,65,60,70,82,59,82,87,82,82,79,70,15,65,68,42,84,93,69,36,62,63,38,46,79,64,32,42,68,54,44,44,53,50,50,52,74,71,55,124

Nearest PDB structures (foldseek):
  6zng-assembly1_D  TM=9.710E-01  e=6.376E-07  Bdellovibrio bacteriovorus HD100
  2a9f-assembly1_B  TM=9.619E-01  e=6.785E-07  Streptococcus pyogenes
  6zng-assembly1_B  TM=9.666E-01  e=1.428E-06  Bdellovibrio bacteriovorus HD100
  1vl6-assembly1_B  TM=9.586E-01  e=1.115E-06  Thermotoga maritima MSB8
  1vl6-assembly1_D  TM=9.581E-01  e=1.831E-06  Thermotoga maritima MSB8